Protein AF-A0A6S6SDH9-F1 (afdb_monomer)

Solvent-accessible surface area (backbone atoms only — not comparable to full-atom values): 9939 Å² total; per-residue (Å²): 109,71,64,62,51,49,54,49,55,51,50,51,52,54,48,52,45,52,51,47,31,46,67,65,32,52,69,65,44,96,61,60,68,71,56,43,50,51,54,52,51,51,51,51,53,30,52,53,27,39,56,49,27,62,53,42,62,77,38,88,87,56,53,68,71,57,46,52,59,20,47,48,32,53,56,44,53,50,47,40,34,54,40,32,52,52,47,52,55,51,50,52,53,61,69,69,47,98,65,58,68,72,60,46,53,51,51,52,52,51,48,44,53,52,46,54,52,46,34,52,51,52,41,52,47,53,55,55,56,71,73,59,82,86,81,86,86,80,90,80,90,67,86,90,62,96,61,94,83,89,83,86,85,86,75,89,77,79,68,79,62,68,72,78,75,78,119

Sequence (167 aa):
MKLLIFALIFSTVMYLLNFYIIKRFINKLHIDEKYKRYFKIFLIINFVGILGYIYGRYNPDIPNWLFLLLSLPIGIIFLTFSMAVIYDVAQLFINKAPIEETRRAFLRKGLDYFSVATAVGLSGRAIYEATYIEIEKVEVKLKNLNRPYTIVQLSDVHIGGIIDQMS

pLDDT: mean 86.96, std 13.17, range [32.78, 97.69]

Nearest PDB structures (foldseek):
  7u4t-assembly1_5  TM=3.298E-01  e=8.405E-01  Homo sapiens
  8snb-assembly1_6Q  TM=2.871E-01  e=3.293E+00  Strongylocentrotus purpuratus

Radius of gyration: 22.16 Å; Cα contacts (8 Å, |Δi|>4): 86; chains: 1; bounding box: 46×51×65 Å

Foldseek 3Di:
DVLVVCLVVVLVVLVVLLVLLLVQQLVLQPDDPVVSVVVNVVLVVLSVLLNVLSVVLPDVPDDPVSNLVSCLSVVLSVLSSVLSVVLNVVLVVLVPDPDDPVVSVVVNNVSSVVSVCCSVVVSVVVSVVVVDDDDDDDDDDDPPDPDDDDDDDDPPPPPSPPVVVPD

Secondary structure (DSSP, 8-state):
-HHHHHHHHHHHHHHHHHHHIIIIIGGGSSS-HHHHHHHHHHHHHHHHHHHHHHHHTT-TTS-HHHHHHHHHHHHHHHHHHHHHHHHHHHHHHHHHS---HHHHHHHHHHHHHHHHHHHHHHHHHHHHHTT-----------TT-SS-------------SSGGG--

Structure (mmCIF, N/CA/C/O backbone):
data_AF-A0A6S6SDH9-F1
#
_entry.id   AF-A0A6S6SDH9-F1
#
loop_
_atom_site.group_PDB
_atom_site.id
_atom_site.type_symbol
_atom_site.label_atom_id
_atom_site.label_alt_id
_atom_site.label_comp_id
_atom_site.label_asym_id
_atom_site.label_entity_id
_atom_site.label_seq_id
_atom_site.pdbx_PDB_ins_code
_atom_site.Cartn_x
_atom_site.Cartn_y
_atom_site.Cartn_z
_atom_site.occupancy
_atom_site.B_iso_or_equiv
_atom_site.auth_seq_id
_atom_site.auth_comp_id
_atom_site.auth_asym_id
_atom_site.auth_atom_id
_atom_site.pdbx_PDB_model_num
ATOM 1 N N . MET A 1 1 ? 1.275 17.427 -22.691 1.00 62.12 1 MET A N 1
ATOM 2 C CA . MET A 1 1 ? -0.119 17.196 -22.230 1.00 62.12 1 MET A CA 1
ATOM 3 C C . MET A 1 1 ? -0.380 15.774 -21.737 1.00 62.12 1 MET A C 1
ATOM 5 O O . MET A 1 1 ? -0.803 15.649 -20.598 1.00 62.12 1 MET A O 1
ATOM 9 N N . LYS A 1 2 ? -0.103 14.710 -22.511 1.00 82.81 2 LYS A N 1
ATOM 10 C CA . LYS A 1 2 ? -0.378 13.315 -22.086 1.00 82.81 2 LYS A CA 1
ATOM 11 C C . LYS A 1 2 ? 0.308 12.915 -20.765 1.00 82.81 2 LYS A C 1
ATOM 13 O O . LYS A 1 2 ? -0.328 12.302 -19.918 1.00 82.81 2 LYS A O 1
ATOM 18 N N . LEU A 1 3 ? 1.556 13.350 -20.564 1.00 81.50 3 LEU A N 1
ATOM 19 C CA . LEU A 1 3 ? 2.322 13.160 -19.325 1.00 81.50 3 LEU A CA 1
ATOM 20 C C . LEU A 1 3 ? 1.618 13.737 -18.090 1.00 81.50 3 LEU A C 1
ATOM 22 O O . LEU A 1 3 ? 1.384 13.027 -17.121 1.00 81.50 3 LEU A O 1
ATOM 26 N N . LEU A 1 4 ? 1.279 15.027 -18.136 1.00 87.56 4 LEU A N 1
ATOM 27 C CA . LEU A 1 4 ? 0.663 15.724 -17.006 1.00 87.56 4 LEU A CA 1
ATOM 28 C C . LEU A 1 4 ? -0.698 15.121 -16.658 1.00 87.56 4 LEU A C 1
ATOM 30 O O . LEU A 1 4 ? -1.019 14.986 -15.485 1.00 87.56 4 LEU A O 1
ATOM 34 N N . ILE A 1 5 ? -1.462 14.702 -17.670 1.00 90.69 5 ILE A N 1
ATOM 35 C CA . ILE A 1 5 ? -2.742 14.017 -17.474 1.00 90.69 5 ILE A CA 1
ATOM 36 C C . ILE A 1 5 ? -2.528 12.665 -16.783 1.00 90.69 5 ILE A C 1
ATOM 38 O O . ILE A 1 5 ? -3.204 12.385 -15.797 1.00 90.69 5 ILE A O 1
ATOM 42 N N . PHE A 1 6 ? -1.572 11.852 -17.247 1.00 89.62 6 PHE A N 1
ATOM 43 C CA . PHE A 1 6 ? -1.233 10.585 -16.595 1.00 89.62 6 PHE A CA 1
ATOM 44 C C . PHE A 1 6 ? -0.787 10.801 -15.146 1.00 89.62 6 PHE A C 1
ATOM 46 O O . PHE A 1 6 ? -1.354 10.195 -14.241 1.00 89.62 6 PHE A O 1
ATOM 53 N N . ALA A 1 7 ? 0.181 11.692 -14.919 1.00 92.00 7 ALA A N 1
ATOM 54 C CA . ALA A 1 7 ? 0.715 11.981 -13.594 1.00 92.00 7 ALA A CA 1
ATOM 55 C C . ALA A 1 7 ? -0.376 12.480 -12.641 1.00 92.00 7 ALA A C 1
ATOM 57 O O . ALA A 1 7 ? -0.433 12.030 -11.498 1.00 92.00 7 ALA A O 1
ATOM 58 N N . LEU A 1 8 ? -1.267 13.356 -13.116 1.00 94.00 8 LEU A N 1
ATOM 59 C CA . LEU A 1 8 ? -2.385 13.871 -12.334 1.00 94.00 8 LEU A CA 1
ATOM 60 C C . LEU A 1 8 ? -3.368 12.754 -11.979 1.00 94.00 8 LEU A C 1
ATOM 62 O O . LEU A 1 8 ? -3.596 12.515 -10.799 1.00 94.00 8 LEU A O 1
ATOM 66 N N . ILE A 1 9 ? -3.905 12.038 -12.974 1.00 95.06 9 ILE A N 1
ATOM 67 C CA . ILE A 1 9 ? -4.888 10.967 -12.748 1.00 95.06 9 ILE A CA 1
ATOM 68 C C . ILE A 1 9 ? -4.301 9.897 -11.829 1.00 95.06 9 ILE A C 1
ATOM 70 O O . ILE A 1 9 ? -4.930 9.518 -10.843 1.00 95.06 9 ILE A O 1
ATOM 74 N N . PHE A 1 10 ? -3.085 9.436 -12.117 1.00 93.88 10 PHE A N 1
ATOM 75 C CA . PHE A 1 10 ? -2.432 8.394 -11.337 1.00 93.88 10 PHE A CA 1
ATOM 76 C C . PHE A 1 10 ? -2.179 8.847 -9.894 1.00 93.88 10 PHE A C 1
ATOM 78 O O . PHE A 1 10 ? -2.548 8.136 -8.961 1.00 93.88 10 PHE A O 1
ATOM 85 N N . SER A 1 11 ? -1.652 10.060 -9.690 1.00 94.94 11 SER A N 1
ATOM 86 C CA . SER A 1 11 ? -1.440 10.608 -8.343 1.00 94.94 11 SER A CA 1
ATOM 87 C C . SER A 1 11 ? -2.754 10.794 -7.589 1.00 94.94 11 SER A C 1
ATOM 89 O O . SER A 1 11 ? -2.823 10.475 -6.405 1.00 94.94 11 SER A O 1
ATOM 91 N N . THR A 1 12 ? -3.816 11.257 -8.256 1.00 96.69 12 THR A N 1
ATOM 92 C CA . THR A 1 12 ? -5.147 11.399 -7.652 1.00 96.69 12 THR A CA 1
ATOM 93 C C . THR A 1 12 ? -5.706 10.048 -7.225 1.00 96.69 12 THR A C 1
ATOM 95 O O . THR A 1 12 ? -6.161 9.918 -6.091 1.00 96.69 12 THR A O 1
ATOM 98 N N . VAL A 1 13 ? -5.637 9.024 -8.080 1.00 97.19 13 VAL A N 1
ATOM 99 C CA . VAL A 1 13 ? -6.078 7.668 -7.722 1.00 97.19 13 VAL A CA 1
ATOM 100 C C . VAL A 1 13 ? -5.288 7.163 -6.516 1.00 97.19 13 VAL A C 1
ATOM 102 O O . VAL A 1 13 ? -5.886 6.763 -5.520 1.00 97.19 13 VAL A O 1
ATOM 105 N N . MET A 1 14 ? -3.957 7.251 -6.550 1.00 96.62 14 MET A N 1
ATOM 106 C CA . MET A 1 14 ? -3.103 6.789 -5.449 1.00 96.62 14 MET A CA 1
ATOM 107 C C . MET A 1 14 ? -3.362 7.559 -4.149 1.00 96.62 14 MET A C 1
ATOM 109 O O . MET A 1 14 ? -3.370 6.964 -3.069 1.00 96.62 14 MET A O 1
ATOM 113 N N . TYR A 1 15 ? -3.645 8.858 -4.236 1.00 96.50 15 TYR A N 1
ATOM 114 C CA . TYR A 1 15 ? -4.053 9.673 -3.097 1.00 96.50 15 TYR A CA 1
ATOM 115 C C . TYR A 1 15 ? -5.388 9.198 -2.512 1.00 96.50 15 TYR A C 1
ATOM 117 O O . TYR A 1 15 ? -5.494 9.023 -1.298 1.00 96.50 15 TYR A O 1
ATOM 125 N N . LEU A 1 16 ? -6.392 8.933 -3.354 1.00 97.69 16 LEU A N 1
ATOM 126 C CA . LEU A 1 16 ? -7.699 8.440 -2.912 1.00 97.69 16 LEU A CA 1
ATOM 127 C C . LEU A 1 16 ? -7.596 7.072 -2.232 1.00 97.69 16 LEU A C 1
ATOM 129 O O . LEU A 1 16 ? -8.234 6.867 -1.198 1.00 97.69 16 LEU A O 1
ATOM 133 N N . LEU A 1 17 ? -6.763 6.163 -2.752 1.00 97.50 17 LEU A N 1
ATOM 134 C CA . LEU A 1 17 ? -6.501 4.874 -2.105 1.00 97.50 17 LEU A CA 1
ATOM 135 C C . LEU A 1 17 ? -5.862 5.069 -0.723 1.00 97.50 17 LEU A C 1
ATOM 137 O O . LEU A 1 17 ? -6.345 4.509 0.260 1.00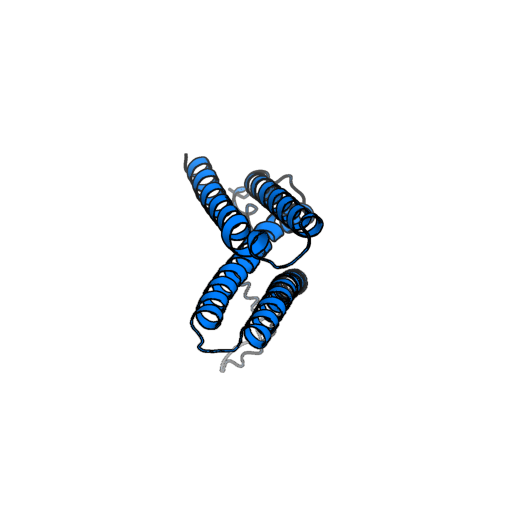 97.50 17 LEU A O 1
ATOM 141 N N . ASN A 1 18 ? -4.833 5.915 -0.614 1.00 96.44 18 ASN A N 1
ATOM 142 C CA . ASN A 1 18 ? -4.200 6.238 0.671 1.00 96.44 18 ASN A CA 1
ATOM 143 C C . ASN A 1 18 ? -5.195 6.846 1.662 1.00 96.44 18 ASN A C 1
ATOM 145 O O . ASN A 1 18 ? -5.280 6.415 2.814 1.00 96.44 18 ASN A O 1
ATOM 149 N N . PHE A 1 19 ? -5.981 7.820 1.209 1.00 96.69 19 PHE A N 1
ATOM 150 C CA . PHE A 1 19 ? -7.013 8.453 2.017 1.00 96.69 19 PHE A CA 1
ATOM 151 C C . PHE A 1 19 ? -8.040 7.431 2.516 1.00 96.69 19 PHE A C 1
ATOM 153 O O . PHE A 1 19 ? -8.392 7.435 3.700 1.00 96.69 19 PHE A O 1
ATOM 160 N N . TYR A 1 20 ? -8.479 6.521 1.642 1.00 97.44 20 TYR A N 1
ATOM 161 C CA . TYR A 1 20 ? -9.376 5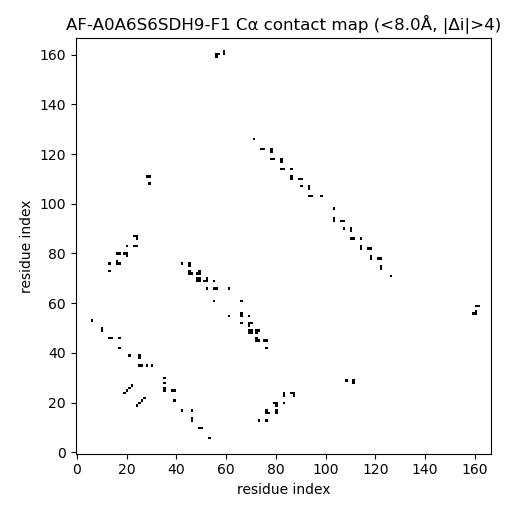.432 2.005 1.00 97.44 20 TYR A CA 1
ATOM 162 C C . TYR A 1 20 ? -8.763 4.546 3.092 1.00 97.44 20 TYR A C 1
ATOM 164 O O . TYR A 1 20 ? -9.392 4.350 4.133 1.00 97.44 20 TYR A O 1
ATOM 172 N N . ILE A 1 21 ? -7.527 4.068 2.904 1.00 96.88 21 ILE A N 1
ATOM 173 C CA . ILE A 1 21 ? -6.830 3.216 3.881 1.00 96.88 21 ILE A CA 1
ATOM 174 C C . ILE A 1 21 ? -6.736 3.925 5.237 1.00 96.88 21 ILE A C 1
ATOM 176 O O . ILE A 1 21 ? -7.087 3.349 6.267 1.00 96.88 21 ILE A O 1
ATOM 180 N N . ILE A 1 22 ? -6.319 5.193 5.261 1.00 96.12 22 ILE A N 1
ATOM 181 C CA . ILE A 1 22 ? -6.192 5.956 6.509 1.00 96.12 22 ILE A CA 1
ATOM 182 C C . ILE A 1 22 ? -7.547 6.064 7.213 1.00 96.12 22 ILE A C 1
ATOM 184 O O . ILE A 1 22 ? -7.661 5.764 8.404 1.00 96.12 22 ILE A O 1
ATOM 188 N N . LYS A 1 23 ? -8.584 6.481 6.479 1.00 95.12 23 LYS A N 1
ATOM 189 C CA . LYS A 1 23 ? -9.904 6.771 7.045 1.00 95.12 23 LYS A CA 1
ATOM 190 C C . LYS A 1 23 ? -10.643 5.511 7.487 1.00 95.12 23 LYS A C 1
ATOM 192 O O . LYS A 1 23 ? -11.317 5.536 8.516 1.00 95.12 23 LYS A O 1
ATOM 197 N N . ARG A 1 24 ? -10.579 4.444 6.693 1.00 93.88 24 ARG A N 1
ATOM 198 C CA . ARG A 1 24 ? -11.436 3.260 6.843 1.00 93.88 24 ARG A CA 1
ATOM 199 C C . ARG A 1 24 ? -10.735 2.077 7.486 1.00 93.88 24 ARG A C 1
ATOM 201 O O . ARG A 1 24 ? -11.414 1.327 8.176 1.00 93.88 24 ARG A O 1
ATOM 208 N N . PHE A 1 25 ? -9.422 1.952 7.325 1.00 94.12 25 PHE A N 1
ATOM 209 C CA . PHE A 1 25 ? -8.650 0.859 7.905 1.00 94.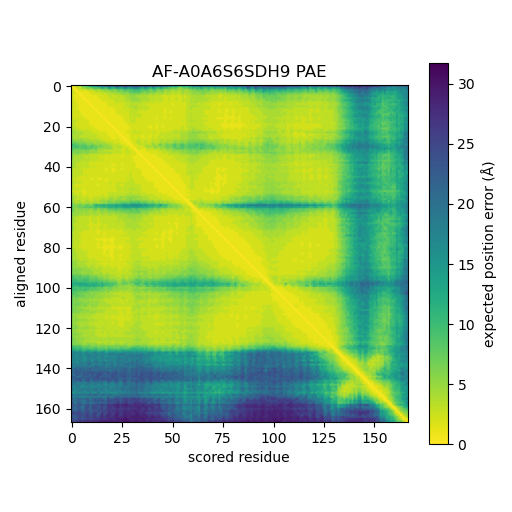12 25 PHE A CA 1
ATOM 210 C C . PHE A 1 25 ? -7.870 1.328 9.134 1.00 94.12 25 PHE A C 1
ATOM 212 O O . PHE A 1 25 ? -8.266 1.014 10.252 1.00 94.12 25 PHE A O 1
ATOM 219 N N . ILE A 1 26 ? -6.848 2.176 8.969 1.00 93.12 26 ILE A N 1
ATOM 220 C CA . ILE A 1 26 ? -5.927 2.539 10.066 1.00 93.12 26 ILE A CA 1
ATOM 221 C C . ILE A 1 26 ? -6.656 3.165 11.259 1.00 93.12 26 ILE A C 1
ATOM 223 O O . ILE A 1 26 ? -6.406 2.790 12.402 1.00 93.12 26 ILE A O 1
ATOM 227 N N . ASN A 1 27 ? -7.567 4.113 11.017 1.00 92.38 27 ASN A N 1
ATOM 228 C CA . ASN A 1 27 ? -8.287 4.777 12.106 1.00 92.38 27 ASN A CA 1
ATOM 229 C C . ASN A 1 27 ? -9.219 3.830 12.886 1.00 92.38 27 ASN A C 1
ATOM 231 O O . ASN A 1 27 ? -9.514 4.117 14.045 1.00 92.38 27 ASN A O 1
ATOM 235 N N . LYS A 1 28 ? -9.664 2.721 12.277 1.00 90.75 28 LYS A N 1
ATOM 236 C CA . LYS A 1 28 ? -10.571 1.744 12.901 1.00 90.75 28 LYS A CA 1
ATOM 237 C C . LYS A 1 28 ? -9.863 0.608 13.638 1.00 90.75 28 LYS A C 1
ATOM 239 O O . LYS A 1 28 ? -10.525 -0.083 14.405 1.00 90.75 28 LYS A O 1
ATOM 244 N N . LEU A 1 29 ? -8.559 0.425 13.425 1.00 89.00 29 LEU A N 1
ATOM 245 C CA . LEU A 1 29 ? -7.782 -0.594 14.131 1.00 89.00 29 LEU A CA 1
ATOM 246 C C . LEU A 1 29 ? -7.809 -0.337 15.647 1.00 89.00 29 LEU A C 1
ATOM 248 O O . LEU A 1 29 ? -7.577 0.788 16.098 1.00 89.00 29 LEU A O 1
ATOM 252 N N . HIS A 1 30 ? -8.020 -1.382 16.444 1.00 86.50 30 HIS A N 1
ATOM 253 C CA . HIS A 1 30 ? -7.983 -1.326 17.908 1.00 86.50 30 HIS A CA 1
ATOM 254 C C . HIS A 1 30 ? -6.542 -1.462 18.433 1.00 86.50 30 HIS A C 1
ATOM 256 O O . HIS A 1 30 ? -6.240 -2.329 19.250 1.00 86.50 30 HIS A O 1
ATOM 262 N N . ILE A 1 31 ? -5.647 -0.606 17.934 1.00 85.19 31 ILE A N 1
ATOM 263 C CA . ILE A 1 31 ? -4.232 -0.502 18.331 1.00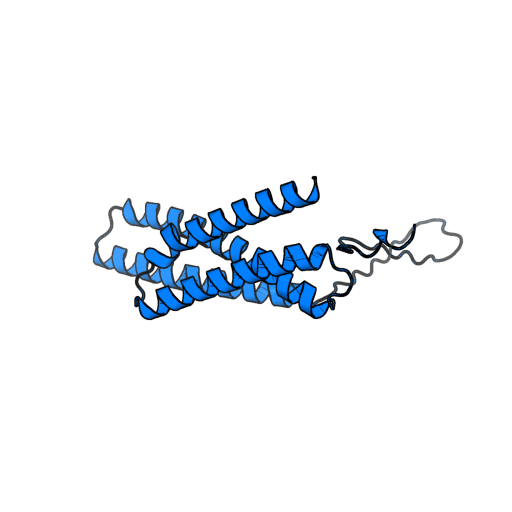 85.19 31 ILE A CA 1
ATOM 264 C C . ILE A 1 31 ? -3.938 0.893 18.889 1.00 85.19 31 ILE A C 1
ATOM 266 O O . ILE A 1 31 ? -4.681 1.837 18.608 1.00 85.19 31 ILE A O 1
ATOM 270 N N . ASP A 1 32 ? -2.834 1.047 19.623 1.00 89.31 32 ASP A N 1
ATOM 271 C CA . ASP A 1 32 ? -2.463 2.351 20.181 1.00 89.31 32 ASP A CA 1
ATOM 272 C C . ASP A 1 32 ? -2.256 3.409 19.088 1.00 89.31 32 ASP A C 1
ATOM 274 O O . ASP A 1 32 ? -1.698 3.146 18.014 1.00 89.31 32 ASP A O 1
ATOM 278 N N . GLU A 1 33 ? -2.622 4.653 19.401 1.00 90.81 33 GLU A N 1
ATOM 279 C CA . GLU A 1 33 ? -2.496 5.797 18.489 1.00 90.81 33 GLU A CA 1
ATOM 280 C C . GLU A 1 33 ? -1.055 6.018 17.998 1.00 90.81 33 GLU A C 1
ATOM 282 O O . GLU A 1 33 ? -0.836 6.465 16.868 1.00 90.81 33 GLU A O 1
ATOM 287 N N . LYS A 1 34 ? -0.052 5.626 18.798 1.00 93.00 34 LYS A N 1
ATOM 288 C CA . LYS A 1 34 ? 1.364 5.633 18.396 1.00 93.00 34 LYS A CA 1
ATOM 289 C C . LYS A 1 34 ? 1.596 4.788 17.138 1.00 93.00 34 LYS A C 1
ATOM 291 O O . LYS A 1 34 ? 2.232 5.266 16.198 1.00 93.00 34 LYS A O 1
ATOM 296 N N . TYR A 1 35 ? 1.060 3.568 17.096 1.00 90.44 35 TYR A N 1
ATOM 297 C CA . TYR A 1 35 ? 1.215 2.667 15.952 1.00 90.44 35 TYR A CA 1
ATOM 298 C C . TYR A 1 35 ? 0.390 3.131 14.753 1.00 90.44 35 TYR A C 1
ATOM 300 O O . TYR A 1 35 ? 0.888 3.107 13.629 1.00 90.44 35 TYR A O 1
ATOM 308 N N . LYS A 1 36 ? -0.822 3.661 14.974 1.00 93.38 36 LYS A N 1
ATOM 309 C CA . LYS A 1 36 ? -1.608 4.288 13.895 1.00 93.38 36 LYS A CA 1
ATOM 310 C C . LYS A 1 36 ? -0.850 5.437 13.238 1.00 93.38 36 LYS A C 1
ATOM 312 O O . LYS A 1 36 ? -0.879 5.573 12.016 1.00 93.38 36 LYS A O 1
ATOM 317 N N . ARG A 1 37 ? -0.148 6.256 14.029 1.00 95.06 37 ARG A N 1
ATOM 318 C CA . ARG A 1 37 ? 0.702 7.333 13.509 1.00 95.06 37 ARG A CA 1
ATOM 319 C C . ARG A 1 37 ? 1.837 6.787 12.644 1.00 95.06 37 ARG A C 1
ATOM 321 O O . ARG A 1 37 ? 2.061 7.332 11.568 1.00 95.06 37 ARG A O 1
ATOM 328 N N . TYR A 1 38 ? 2.501 5.705 13.056 1.00 94.62 38 TYR A N 1
ATOM 329 C CA . TYR A 1 38 ? 3.528 5.066 12.227 1.00 94.62 38 TYR A CA 1
ATOM 330 C C . TYR A 1 38 ? 2.970 4.535 10.904 1.00 94.62 38 TYR A C 1
ATOM 332 O O . TYR A 1 38 ? 3.565 4.802 9.866 1.00 94.62 38 TYR A O 1
ATOM 340 N N . PHE A 1 39 ? 1.799 3.890 10.902 1.00 93.81 39 PHE A N 1
ATOM 341 C CA . PHE A 1 39 ? 1.154 3.454 9.657 1.00 93.81 39 PHE A CA 1
ATOM 342 C C . PHE A 1 39 ? 0.804 4.624 8.727 1.00 93.81 39 PHE A C 1
ATOM 344 O O . PHE A 1 39 ? 1.014 4.535 7.520 1.00 93.81 39 PHE A O 1
ATOM 351 N N . LYS A 1 40 ? 0.314 5.746 9.272 1.00 95.62 40 LYS A N 1
ATOM 352 C CA . LYS A 1 40 ? 0.037 6.958 8.481 1.00 95.62 40 LYS A CA 1
ATOM 353 C C . LYS A 1 40 ? 1.311 7.525 7.856 1.00 95.62 40 LYS A C 1
ATOM 355 O O . LYS A 1 40 ? 1.312 7.838 6.671 1.00 95.62 40 LYS A O 1
ATOM 360 N N . ILE A 1 41 ? 2.394 7.623 8.630 1.00 96.31 41 ILE A N 1
ATOM 361 C CA . ILE A 1 41 ? 3.699 8.082 8.129 1.00 96.31 41 ILE A CA 1
ATOM 362 C C . ILE A 1 41 ? 4.221 7.131 7.048 1.00 96.31 41 ILE A C 1
ATOM 364 O O . ILE A 1 41 ? 4.656 7.591 5.998 1.00 96.31 41 ILE A O 1
ATOM 368 N N . PHE A 1 42 ? 4.120 5.818 7.262 1.00 95.50 42 PHE A N 1
ATOM 369 C CA . PHE A 1 42 ? 4.506 4.810 6.276 1.00 95.50 42 PHE A CA 1
ATOM 370 C C . PHE A 1 42 ? 3.753 4.988 4.951 1.00 95.50 42 PHE A C 1
ATOM 372 O O . PHE A 1 42 ? 4.376 4.994 3.893 1.00 95.50 42 PHE A O 1
ATOM 379 N N . LEU A 1 43 ? 2.435 5.203 4.988 1.00 95.69 43 LEU A N 1
ATOM 380 C CA . LEU A 1 43 ? 1.644 5.481 3.785 1.00 95.69 43 LEU A CA 1
ATOM 381 C C . LEU A 1 43 ? 2.058 6.782 3.087 1.00 95.69 43 LEU A C 1
ATOM 383 O O . LEU A 1 43 ? 2.160 6.807 1.864 1.00 95.69 43 LEU A O 1
ATOM 387 N N . ILE A 1 44 ? 2.357 7.840 3.847 1.00 95.88 44 ILE A N 1
ATOM 388 C CA . ILE A 1 44 ? 2.858 9.102 3.284 1.00 95.88 44 ILE A CA 1
ATOM 389 C C . ILE A 1 44 ? 4.202 8.882 2.579 1.00 95.88 44 ILE A C 1
ATOM 391 O O . ILE A 1 44 ? 4.367 9.337 1.452 1.00 95.88 44 ILE A O 1
ATOM 395 N N . ILE A 1 45 ? 5.137 8.151 3.195 1.00 96.56 45 ILE A N 1
ATOM 396 C CA . ILE A 1 45 ? 6.433 7.819 2.580 1.00 96.56 45 ILE A CA 1
ATOM 397 C C . ILE A 1 45 ? 6.229 7.028 1.284 1.00 96.56 45 ILE A C 1
ATOM 399 O O . ILE A 1 45 ? 6.842 7.353 0.270 1.00 96.56 45 ILE A O 1
ATOM 403 N N . ASN A 1 46 ? 5.335 6.035 1.282 1.00 96.12 46 ASN A N 1
ATOM 404 C CA . ASN A 1 46 ? 5.006 5.282 0.071 1.00 96.12 46 ASN A CA 1
ATOM 405 C C . ASN A 1 46 ? 4.408 6.192 -1.011 1.00 96.12 46 ASN A C 1
ATOM 407 O O . ASN A 1 46 ? 4.812 6.118 -2.167 1.00 96.12 46 ASN A O 1
ATOM 411 N N . PHE A 1 47 ? 3.502 7.101 -0.651 1.00 95.88 47 PHE A N 1
ATOM 412 C CA . PHE A 1 47 ? 2.939 8.060 -1.600 1.00 95.88 47 PHE A CA 1
ATOM 413 C C . PHE A 1 47 ? 4.008 8.994 -2.192 1.00 95.88 47 PHE A C 1
ATOM 415 O O . PHE A 1 47 ? 4.015 9.228 -3.398 1.00 95.88 47 PHE A O 1
ATOM 422 N N . VAL A 1 48 ? 4.961 9.467 -1.384 1.00 96.00 48 VAL A N 1
ATOM 423 C CA . VAL A 1 48 ? 6.130 10.213 -1.884 1.00 96.00 48 VAL A CA 1
ATOM 424 C C . VAL A 1 48 ? 6.966 9.348 -2.835 1.00 96.00 48 VAL A C 1
ATOM 426 O O . VAL A 1 48 ? 7.372 9.826 -3.892 1.00 96.00 48 VAL A O 1
ATOM 429 N N . GLY A 1 49 ? 7.162 8.065 -2.518 1.00 95.12 49 GLY A N 1
ATOM 430 C 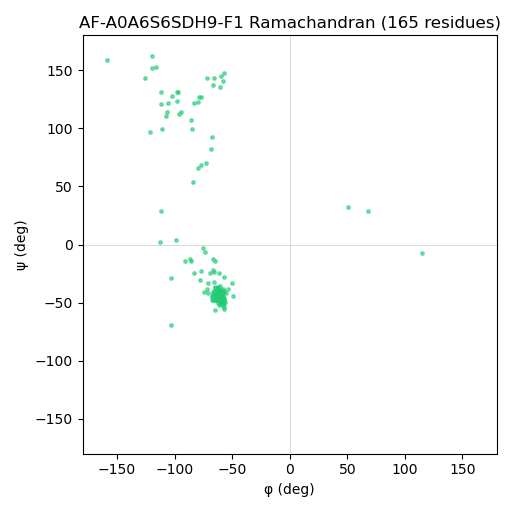CA . GLY A 1 49 ? 7.818 7.103 -3.407 1.00 95.12 49 GLY A CA 1
ATOM 431 C C . GLY A 1 49 ? 7.117 6.961 -4.762 1.00 95.12 49 GLY A C 1
ATOM 432 O O . GLY A 1 49 ? 7.789 6.931 -5.787 1.00 95.12 49 GLY A O 1
ATOM 433 N N . ILE A 1 50 ? 5.781 6.991 -4.795 1.00 94.94 50 ILE A N 1
ATOM 434 C CA . ILE A 1 50 ? 5.000 6.998 -6.043 1.00 94.94 50 ILE A CA 1
ATOM 435 C C . ILE A 1 50 ? 5.288 8.250 -6.876 1.00 94.94 50 ILE A C 1
ATOM 437 O O . ILE A 1 50 ? 5.467 8.145 -8.089 1.00 94.94 50 ILE A O 1
ATOM 441 N N . LEU A 1 51 ? 5.361 9.431 -6.255 1.00 94.44 51 LEU A N 1
ATOM 442 C CA . LEU A 1 51 ? 5.751 10.653 -6.969 1.00 94.44 51 LEU A CA 1
ATOM 443 C C . LEU A 1 51 ? 7.171 10.522 -7.538 1.00 94.44 51 LEU A C 1
ATOM 445 O O . LEU A 1 51 ? 7.415 10.894 -8.686 1.00 94.44 51 LEU A O 1
ATOM 449 N N . GLY A 1 52 ? 8.077 9.919 -6.764 1.00 93.69 52 GLY A N 1
ATOM 450 C CA . GLY A 1 52 ? 9.418 9.561 -7.215 1.00 93.69 52 GLY A CA 1
ATOM 451 C C . GLY A 1 52 ? 9.411 8.584 -8.393 1.00 93.69 52 GLY A C 1
ATOM 452 O O . GLY A 1 52 ? 10.174 8.781 -9.329 1.00 93.69 52 GLY A O 1
ATOM 453 N N . TYR A 1 53 ? 8.527 7.585 -8.416 1.00 92.62 53 TYR A N 1
ATOM 454 C CA . TYR A 1 53 ? 8.367 6.675 -9.556 1.00 92.62 53 TYR A CA 1
ATOM 455 C C . TYR A 1 53 ? 7.864 7.392 -10.807 1.00 92.62 53 TYR A C 1
ATOM 457 O O . TYR A 1 53 ? 8.379 7.147 -11.897 1.00 92.62 53 TYR A O 1
ATOM 465 N N . ILE A 1 54 ? 6.884 8.293 -10.667 1.00 91.81 54 ILE A N 1
ATOM 466 C CA . ILE A 1 54 ? 6.403 9.104 -11.793 1.00 91.81 54 ILE A CA 1
ATOM 467 C C . ILE A 1 54 ? 7.570 9.903 -12.366 1.00 91.81 54 ILE A C 1
ATOM 469 O O . ILE A 1 54 ? 7.757 9.888 -13.574 1.00 91.81 54 ILE A O 1
ATOM 473 N N . TYR A 1 55 ? 8.378 10.545 -11.520 1.00 90.69 55 TYR A N 1
ATOM 474 C CA . TYR A 1 55 ? 9.594 11.226 -11.960 1.00 90.69 55 TYR A CA 1
ATOM 475 C C . TYR A 1 55 ? 10.583 10.250 -12.623 1.00 90.69 55 TYR A C 1
ATOM 477 O O . TYR A 1 55 ? 11.025 10.490 -13.745 1.00 90.69 55 TYR A O 1
ATOM 485 N N . GLY A 1 56 ? 10.841 9.107 -11.983 1.00 88.12 56 GLY A N 1
ATOM 486 C CA . GLY A 1 56 ? 11.680 8.004 -12.457 1.00 88.12 56 GLY A CA 1
ATOM 487 C C . GLY A 1 56 ? 11.377 7.551 -13.872 1.00 88.12 56 GLY A C 1
ATOM 488 O O . GLY A 1 56 ? 12.271 7.390 -14.692 1.00 88.12 56 GLY A O 1
ATOM 489 N N . ARG A 1 57 ? 10.091 7.420 -14.181 1.00 84.75 57 ARG A N 1
ATOM 490 C CA . ARG A 1 57 ? 9.606 6.932 -15.470 1.00 84.75 57 ARG A CA 1
ATOM 491 C C . ARG A 1 57 ? 10.021 7.804 -16.658 1.00 84.75 57 ARG A C 1
ATOM 493 O O . ARG A 1 57 ? 10.044 7.306 -17.778 1.00 84.75 57 ARG A O 1
ATOM 500 N N . TYR A 1 58 ? 10.303 9.086 -16.434 1.00 83.81 58 TYR A N 1
ATOM 501 C CA . TYR A 1 58 ? 10.643 10.039 -17.497 1.00 83.81 58 TYR A CA 1
ATOM 502 C C . TYR A 1 58 ? 12.093 10.522 -17.438 1.00 83.81 58 TYR A C 1
ATOM 504 O O . TYR A 1 58 ? 12.479 11.348 -18.258 1.00 83.81 58 TYR A O 1
ATOM 512 N N . ASN A 1 59 ? 12.888 10.015 -16.494 1.00 83.62 59 ASN A N 1
ATOM 513 C CA . ASN A 1 59 ? 14.299 10.352 -16.356 1.00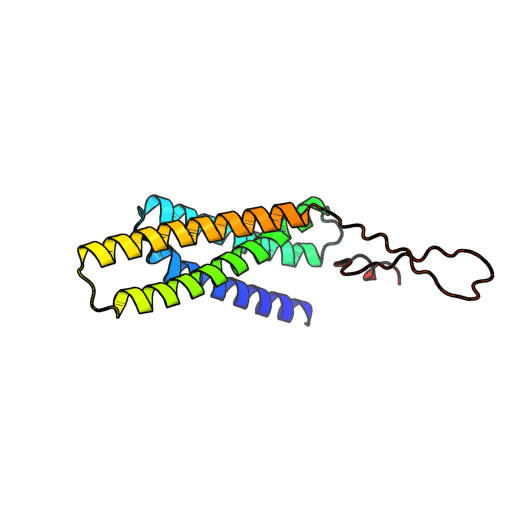 83.62 59 ASN A CA 1
ATOM 514 C C . ASN A 1 59 ? 15.124 9.058 -16.473 1.00 83.62 59 ASN A C 1
ATOM 516 O O . ASN A 1 59 ? 15.252 8.331 -15.486 1.00 83.62 59 ASN A O 1
ATOM 520 N N . PRO A 1 60 ? 15.668 8.753 -17.666 1.00 74.94 60 PRO A N 1
ATOM 521 C CA . PRO A 1 60 ? 16.386 7.503 -17.929 1.00 74.94 60 PRO A CA 1
ATOM 522 C C . PRO A 1 60 ? 17.710 7.377 -17.157 1.00 74.94 60 PRO A C 1
ATOM 524 O O . PRO A 1 60 ? 18.250 6.281 -17.054 1.00 74.94 60 PRO A O 1
ATOM 527 N N . ASP A 1 61 ? 18.201 8.466 -16.561 1.00 85.25 61 ASP A N 1
ATOM 528 C CA . ASP A 1 61 ? 19.429 8.487 -15.755 1.00 85.25 61 ASP A CA 1
ATOM 529 C C . ASP A 1 61 ? 19.266 7.825 -14.373 1.00 85.25 61 ASP A C 1
ATOM 531 O O . ASP A 1 61 ? 20.234 7.679 -13.622 1.00 85.25 61 ASP A O 1
ATOM 535 N N . ILE A 1 62 ? 18.042 7.437 -13.996 1.00 84.62 62 ILE A N 1
ATOM 536 C CA . ILE A 1 62 ? 17.774 6.825 -12.695 1.00 84.62 62 ILE A CA 1
ATOM 537 C C . ILE A 1 62 ? 18.190 5.347 -12.702 1.00 84.62 62 ILE A C 1
ATOM 539 O O . ILE A 1 62 ? 17.711 4.574 -13.530 1.00 84.62 62 ILE A O 1
ATOM 543 N N . PRO A 1 63 ? 19.026 4.906 -11.740 1.00 86.56 63 PRO A N 1
ATOM 544 C CA . PRO A 1 63 ? 19.447 3.514 -11.659 1.00 86.56 63 PRO A CA 1
ATOM 545 C C . PRO A 1 63 ? 18.271 2.538 -11.522 1.00 86.56 63 PRO A C 1
ATOM 547 O O . PRO A 1 63 ? 17.356 2.766 -10.728 1.00 86.56 63 PRO A O 1
ATOM 550 N N . ASN A 1 64 ? 18.353 1.387 -12.197 1.00 81.19 64 ASN A N 1
ATOM 551 C CA . ASN A 1 64 ? 17.301 0.358 -12.190 1.00 81.19 64 ASN A CA 1
ATOM 552 C C . ASN A 1 64 ? 16.887 -0.096 -10.781 1.00 81.19 64 ASN A C 1
ATOM 554 O O . ASN A 1 64 ? 15.705 -0.304 -10.522 1.00 81.19 64 ASN A O 1
ATOM 558 N N . TRP A 1 65 ? 17.840 -0.225 -9.852 1.00 82.62 65 TRP A N 1
ATOM 559 C CA . TRP A 1 65 ? 17.545 -0.616 -8.468 1.00 82.62 65 TRP A CA 1
ATOM 560 C C . TRP A 1 65 ? 16.705 0.442 -7.736 1.00 82.62 65 TRP A C 1
ATOM 562 O O . TRP A 1 65 ? 15.816 0.100 -6.956 1.00 82.62 65 TRP A O 1
ATOM 572 N N . LEU A 1 66 ? 16.959 1.727 -8.008 1.00 87.12 66 LEU A N 1
ATOM 573 C CA . LEU A 1 66 ? 16.219 2.837 -7.417 1.00 87.12 66 LEU A CA 1
ATOM 574 C C . LEU A 1 66 ? 14.834 2.934 -8.053 1.00 87.12 66 LEU A C 1
ATOM 576 O O . LEU A 1 66 ? 13.848 3.113 -7.345 1.00 87.12 66 LEU A O 1
ATOM 580 N N . PHE A 1 67 ? 14.744 2.744 -9.371 1.00 86.19 67 PHE A N 1
ATOM 581 C CA . PHE A 1 67 ? 13.468 2.673 -10.076 1.00 86.19 67 PHE A CA 1
ATOM 582 C C . PHE A 1 67 ? 12.586 1.526 -9.557 1.00 86.19 67 PHE A C 1
ATOM 584 O O . PHE A 1 67 ? 11.406 1.741 -9.273 1.00 86.19 67 PHE A O 1
ATOM 591 N N . LEU A 1 68 ? 13.166 0.337 -9.338 1.00 84.94 68 LEU A N 1
ATOM 592 C CA . LEU A 1 68 ? 12.485 -0.797 -8.711 1.00 84.94 68 LEU A CA 1
ATOM 593 C C . LEU A 1 68 ? 11.959 -0.414 -7.324 1.00 84.94 68 LEU A C 1
ATOM 595 O O . LEU A 1 68 ? 10.768 -0.574 -7.066 1.00 84.94 68 LEU A O 1
ATOM 599 N N . LEU A 1 69 ? 12.806 0.155 -6.462 1.00 89.06 69 LEU A N 1
ATOM 600 C CA . LEU A 1 69 ? 12.417 0.581 -5.115 1.00 89.06 69 LEU A CA 1
ATOM 601 C C . LEU A 1 69 ? 11.274 1.604 -5.142 1.00 89.06 69 LEU A C 1
ATOM 603 O O . LEU A 1 69 ? 10.337 1.489 -4.355 1.00 89.06 69 LEU A O 1
ATOM 607 N N . LEU A 1 70 ? 11.314 2.569 -6.063 1.00 91.44 70 LEU A N 1
ATOM 608 C CA . LEU A 1 70 ? 10.262 3.575 -6.239 1.00 91.44 70 LEU A CA 1
ATOM 609 C C . LEU A 1 70 ? 8.954 2.980 -6.788 1.00 91.44 70 LEU A C 1
ATOM 611 O O . LEU A 1 70 ? 7.883 3.528 -6.527 1.00 91.44 70 LEU A O 1
ATOM 615 N N . SER A 1 71 ? 9.014 1.850 -7.499 1.00 90.25 71 SER A N 1
ATOM 616 C CA . SER A 1 71 ? 7.830 1.146 -8.009 1.00 90.25 71 SER A CA 1
ATOM 617 C C . SER A 1 71 ? 7.091 0.324 -6.939 1.00 90.25 71 SER A C 1
ATOM 619 O O . SER A 1 71 ? 5.862 0.228 -6.987 1.00 90.25 71 SER A O 1
ATOM 621 N N . LEU A 1 72 ? 7.799 -0.210 -5.929 1.00 91.94 72 LEU A N 1
ATOM 622 C CA . LEU A 1 72 ? 7.210 -1.043 -4.864 1.00 91.94 72 LEU A CA 1
ATOM 623 C C . LEU A 1 72 ? 6.045 -0.372 -4.106 1.00 91.94 72 LEU A C 1
ATOM 625 O O . LEU A 1 72 ? 5.033 -1.043 -3.874 1.00 91.94 72 LEU A O 1
ATOM 629 N N . PRO A 1 73 ? 6.114 0.929 -3.750 1.00 95.00 73 PRO A N 1
ATOM 630 C CA . PRO A 1 73 ? 5.014 1.642 -3.112 1.00 95.00 73 PRO A CA 1
ATOM 631 C C . PRO A 1 73 ? 3.652 1.509 -3.790 1.00 95.00 73 PRO A C 1
ATOM 633 O O . PRO A 1 73 ? 2.633 1.486 -3.099 1.00 95.00 73 PRO A O 1
ATOM 636 N N . ILE A 1 74 ? 3.618 1.389 -5.122 1.00 94.44 74 ILE A N 1
ATOM 637 C CA . ILE A 1 74 ? 2.371 1.219 -5.878 1.00 94.44 74 ILE A CA 1
ATOM 638 C C . ILE A 1 74 ? 1.685 -0.084 -5.452 1.00 94.44 74 ILE A C 1
ATOM 640 O O . ILE A 1 74 ? 0.509 -0.080 -5.082 1.00 94.44 74 ILE A O 1
ATOM 644 N N . GLY A 1 75 ? 2.439 -1.187 -5.447 1.00 93.50 75 GLY A N 1
ATOM 645 C CA . GLY A 1 75 ? 1.948 -2.501 -5.036 1.00 93.50 75 GLY A CA 1
ATOM 646 C C . GLY A 1 75 ? 1.561 -2.538 -3.560 1.00 93.50 75 GLY A C 1
ATOM 647 O O . GLY A 1 75 ? 0.485 -3.025 -3.220 1.00 93.50 75 GLY A O 1
ATOM 648 N N . ILE A 1 76 ? 2.384 -1.951 -2.686 1.00 95.44 76 ILE A N 1
ATOM 649 C CA . ILE A 1 76 ? 2.120 -1.891 -1.239 1.00 95.44 76 ILE A CA 1
ATOM 650 C C . ILE A 1 76 ? 0.796 -1.170 -0.957 1.00 95.44 76 ILE A C 1
ATOM 652 O O . ILE A 1 76 ? -0.044 -1.681 -0.210 1.00 95.44 76 ILE A O 1
ATOM 656 N N . ILE A 1 77 ? 0.577 0.000 -1.565 1.00 96.38 77 ILE A N 1
ATOM 657 C CA . ILE A 1 77 ? -0.662 0.768 -1.390 1.00 96.38 77 ILE A CA 1
ATOM 658 C C . ILE A 1 77 ? -1.854 -0.008 -1.952 1.00 96.38 77 ILE A C 1
ATOM 660 O O . ILE A 1 77 ? -2.886 -0.091 -1.288 1.00 96.38 77 ILE A O 1
ATOM 664 N N . PHE A 1 78 ? -1.718 -0.617 -3.130 1.00 95.81 78 PHE A N 1
ATOM 665 C CA . PHE A 1 78 ? -2.798 -1.377 -3.753 1.00 95.81 78 PHE A CA 1
ATOM 666 C C . PHE A 1 78 ? -3.207 -2.619 -2.942 1.00 95.81 78 PHE A C 1
ATOM 668 O O . PHE A 1 78 ? -4.398 -2.849 -2.712 1.00 95.81 78 PHE A O 1
ATOM 675 N N . LEU A 1 79 ? -2.242 -3.399 -2.449 1.00 95.75 79 LEU A N 1
ATOM 676 C CA . LEU A 1 79 ? -2.506 -4.572 -1.610 1.00 95.75 79 LEU A CA 1
ATOM 677 C C . LEU A 1 79 ? -3.095 -4.170 -0.256 1.00 95.75 79 LEU A C 1
ATOM 679 O O . LEU A 1 79 ? -4.072 -4.766 0.198 1.00 95.75 79 LEU A O 1
ATOM 683 N N . THR A 1 80 ? -2.565 -3.111 0.361 1.00 95.69 80 THR A N 1
ATOM 684 C CA . THR A 1 80 ? -3.112 -2.581 1.618 1.00 95.69 80 THR A CA 1
ATOM 685 C C . THR A 1 80 ? -4.541 -2.070 1.428 1.00 95.69 80 THR A C 1
ATOM 687 O O . THR A 1 80 ? -5.399 -2.313 2.273 1.00 95.69 80 THR A O 1
ATOM 690 N N . PHE A 1 81 ? -4.830 -1.403 0.308 1.00 97.31 81 PHE A N 1
ATOM 691 C CA . PHE A 1 81 ? -6.183 -0.984 -0.054 1.00 97.31 81 PHE A CA 1
ATOM 692 C C . PHE A 1 81 ? -7.118 -2.181 -0.242 1.00 97.31 81 PHE A C 1
ATOM 694 O O . PHE A 1 81 ? -8.216 -2.190 0.312 1.00 97.31 81 PHE A O 1
ATOM 701 N N . SER A 1 82 ? -6.676 -3.207 -0.966 1.00 96.25 82 SER A N 1
ATOM 702 C CA . SER A 1 82 ? -7.458 -4.429 -1.179 1.00 96.25 82 SER A CA 1
ATOM 703 C C . SER A 1 82 ? -7.814 -5.084 0.157 1.00 96.25 82 SER 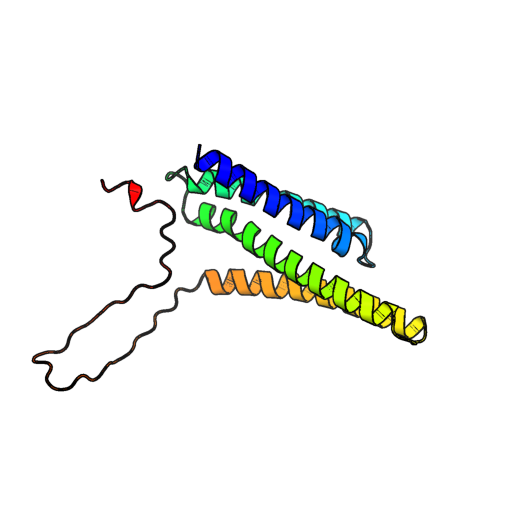A C 1
ATOM 705 O O . SER A 1 82 ? -8.977 -5.404 0.412 1.00 96.25 82 SER A O 1
ATOM 707 N N . MET A 1 83 ? -6.842 -5.175 1.069 1.00 95.50 83 MET A N 1
ATOM 708 C CA . MET A 1 83 ? -7.076 -5.671 2.423 1.00 95.50 83 MET A CA 1
ATOM 709 C C . MET A 1 83 ? -8.007 -4.754 3.227 1.00 95.50 83 MET A C 1
ATOM 711 O O . MET A 1 83 ? -8.861 -5.251 3.952 1.00 95.50 83 MET A O 1
ATOM 715 N N . ALA A 1 84 ? -7.910 -3.430 3.076 1.00 96.00 84 ALA A N 1
ATOM 716 C CA . ALA A 1 84 ? -8.811 -2.476 3.725 1.00 96.00 84 ALA A CA 1
ATOM 717 C C . ALA A 1 84 ? -10.274 -2.642 3.276 1.00 96.00 84 ALA A C 1
ATOM 719 O O . ALA A 1 84 ? -11.188 -2.508 4.092 1.00 96.00 84 ALA A O 1
ATOM 720 N N . VAL A 1 85 ? -10.513 -2.946 1.997 1.00 96.50 85 VAL A N 1
ATOM 721 C CA . VAL A 1 85 ? -11.856 -3.249 1.476 1.00 96.50 85 VAL A CA 1
ATOM 722 C C . VAL A 1 85 ? -12.378 -4.558 2.071 1.00 96.50 85 VAL A C 1
ATOM 724 O O . VAL A 1 85 ? -13.494 -4.582 2.591 1.00 96.50 85 VAL A O 1
ATOM 727 N N . ILE A 1 86 ? -11.566 -5.622 2.066 1.00 95.81 86 ILE A N 1
ATOM 728 C CA . ILE A 1 86 ? -11.925 -6.918 2.670 1.00 95.81 86 ILE A CA 1
ATOM 729 C C . ILE A 1 86 ? -12.220 -6.758 4.166 1.00 95.81 86 ILE A C 1
ATOM 731 O O . ILE A 1 86 ? -13.232 -7.261 4.654 1.00 95.81 86 ILE A O 1
ATOM 735 N N . TYR A 1 87 ? -11.376 -6.012 4.881 1.00 95.50 87 TYR A N 1
ATOM 736 C CA . TYR A 1 87 ? -11.551 -5.683 6.293 1.00 95.50 87 TYR A CA 1
ATOM 737 C C . TYR A 1 87 ? -12.897 -5.009 6.547 1.00 95.50 87 TYR A C 1
ATOM 739 O O . TYR A 1 87 ? -13.648 -5.432 7.419 1.00 95.50 87 TYR A O 1
ATOM 747 N N . ASP A 1 88 ? -13.236 -3.983 5.768 1.00 94.56 88 ASP A N 1
ATOM 748 C CA . ASP A 1 88 ? -14.497 -3.265 5.929 1.00 94.56 88 ASP A CA 1
ATOM 749 C C . ASP A 1 88 ? -15.713 -4.168 5.698 1.00 94.56 88 ASP A C 1
ATOM 751 O O . ASP A 1 88 ? -16.689 -4.088 6.448 1.00 94.56 88 ASP A O 1
ATOM 755 N N . VAL A 1 89 ? -15.653 -5.035 4.686 1.00 95.12 89 VAL A N 1
ATOM 756 C CA . VAL A 1 89 ? -16.705 -6.019 4.407 1.00 95.12 89 VAL A CA 1
ATOM 757 C C . VAL A 1 89 ? -16.843 -6.998 5.576 1.00 95.12 89 VAL A C 1
ATOM 759 O O . VAL A 1 89 ? -17.948 -7.191 6.084 1.00 95.12 89 VAL A O 1
ATOM 762 N N . ALA A 1 90 ? -15.738 -7.554 6.074 1.00 94.50 90 ALA A N 1
ATOM 763 C CA . ALA A 1 90 ? -15.741 -8.450 7.229 1.00 94.50 90 ALA A CA 1
ATOM 764 C C . ALA A 1 90 ? -16.275 -7.759 8.500 1.00 94.50 90 ALA A C 1
ATOM 766 O O . ALA A 1 90 ? -17.112 -8.320 9.212 1.00 94.50 90 ALA A O 1
ATOM 767 N N . GLN A 1 91 ? -15.881 -6.506 8.743 1.00 92.50 91 GLN A N 1
ATOM 768 C CA . GLN A 1 91 ? -16.362 -5.691 9.859 1.00 92.50 91 GLN A CA 1
ATOM 769 C C . GLN A 1 91 ? -17.887 -5.505 9.802 1.00 92.50 91 GLN A C 1
ATOM 771 O O . GLN A 1 91 ? -18.554 -5.551 10.837 1.00 92.50 91 GLN A O 1
ATOM 776 N N . LEU A 1 92 ? -18.463 -5.305 8.608 1.00 93.44 92 LEU A N 1
ATOM 777 C CA . LEU A 1 92 ? -19.915 -5.190 8.429 1.00 93.44 92 LEU A CA 1
ATOM 778 C C . LEU A 1 92 ? -20.643 -6.475 8.838 1.00 93.44 92 LEU A C 1
ATOM 780 O O . LEU A 1 92 ? -21.660 -6.390 9.530 1.00 93.44 92 LEU A O 1
ATOM 784 N N . PHE A 1 93 ? -20.120 -7.645 8.463 1.00 93.81 93 PHE A N 1
ATOM 785 C CA . PHE A 1 93 ? -20.697 -8.932 8.859 1.00 93.81 93 PHE A CA 1
ATOM 786 C C . PHE A 1 93 ? -20.614 -9.155 10.371 1.00 93.81 93 PHE A C 1
ATOM 788 O O . PHE A 1 93 ? -21.626 -9.472 10.993 1.00 93.81 93 PHE A O 1
ATOM 795 N N . ILE A 1 94 ? -19.453 -8.899 10.983 1.00 92.38 94 ILE A N 1
ATOM 796 C CA . ILE A 1 94 ? -19.272 -9.020 12.440 1.00 92.38 94 ILE A CA 1
ATOM 797 C C . ILE A 1 94 ? -20.226 -8.077 13.188 1.00 92.38 94 ILE A C 1
ATOM 799 O O . ILE A 1 94 ? -20.802 -8.447 14.209 1.00 92.38 94 ILE A O 1
ATOM 803 N N . ASN A 1 95 ? -20.433 -6.862 12.675 1.00 89.56 95 ASN A N 1
ATOM 804 C CA . ASN A 1 95 ? -21.310 -5.880 13.307 1.00 89.56 95 ASN A CA 1
ATOM 805 C C . ASN A 1 95 ? -22.800 -6.236 13.200 1.00 89.56 95 ASN A C 1
ATOM 807 O O . ASN A 1 95 ? -23.555 -5.914 14.115 1.00 89.56 95 ASN A O 1
ATOM 811 N N . LYS A 1 96 ? -23.228 -6.887 12.115 1.00 92.94 96 LYS A N 1
ATOM 812 C CA . LYS A 1 96 ? -24.627 -7.304 11.923 1.00 92.94 96 LYS A CA 1
ATOM 813 C C . LYS A 1 96 ? -24.956 -8.661 12.550 1.00 92.94 96 LYS A C 1
ATOM 815 O O . LYS A 1 96 ? -26.131 -8.983 12.689 1.00 92.94 96 LYS A O 1
ATOM 820 N N . ALA A 1 97 ? -23.951 -9.450 12.925 1.00 91.44 97 ALA A N 1
ATOM 821 C CA . ALA A 1 97 ? -24.166 -10.760 13.521 1.00 91.44 97 ALA A CA 1
ATOM 822 C C . ALA A 1 97 ? -24.836 -10.655 14.914 1.00 91.44 97 ALA A C 1
ATOM 824 O O . ALA A 1 97 ? -24.424 -9.819 15.733 1.00 91.44 97 ALA A O 1
ATOM 825 N N . PRO A 1 98 ? -25.834 -11.509 15.222 1.00 92.19 98 PRO A N 1
ATOM 826 C CA . PRO A 1 98 ? -26.480 -11.573 16.533 1.00 92.19 98 PRO A CA 1
ATOM 827 C C . PRO A 1 98 ? -25.608 -12.366 17.523 1.00 92.19 98 PRO A C 1
ATOM 829 O O . PRO A 1 98 ? -25.954 -13.463 17.950 1.00 92.19 98 PRO A O 1
ATOM 832 N N . ILE A 1 99 ? -24.431 -11.828 17.843 1.00 93.56 99 ILE A N 1
ATOM 833 C CA . ILE A 1 99 ? -23.453 -12.431 18.760 1.00 93.56 99 ILE A CA 1
ATOM 834 C C . ILE A 1 99 ? -23.241 -11.566 20.002 1.00 93.56 99 ILE A C 1
ATOM 836 O O . ILE A 1 99 ? -23.361 -10.337 19.942 1.00 93.56 99 ILE A O 1
ATOM 840 N N . GLU A 1 100 ? -22.869 -12.224 21.103 1.00 94.44 100 GLU A N 1
ATOM 841 C CA . GLU A 1 100 ? -22.472 -11.589 22.363 1.00 94.44 100 GLU A CA 1
ATOM 842 C C . GLU A 1 100 ? -21.291 -10.626 22.179 1.00 94.44 100 GLU A C 1
ATOM 844 O O . GLU A 1 100 ? -20.391 -10.857 21.364 1.00 94.44 100 GLU A O 1
ATOM 849 N N . GLU A 1 101 ? -21.261 -9.557 22.979 1.00 92.75 101 GLU A N 1
ATOM 850 C CA . GLU A 1 101 ? -20.284 -8.475 22.815 1.00 92.75 101 GLU A CA 1
ATOM 851 C C . GLU A 1 101 ? -18.839 -8.922 23.084 1.00 92.75 101 GLU A C 1
ATOM 853 O O . GLU A 1 101 ? -17.912 -8.479 22.408 1.00 92.75 101 GLU A O 1
ATOM 858 N N . THR A 1 102 ? -18.638 -9.870 24.001 1.00 93.19 102 THR A N 1
ATOM 859 C CA . THR A 1 102 ? -17.325 -10.474 24.286 1.00 93.19 102 THR A CA 1
ATOM 860 C C . THR A 1 102 ? -16.762 -11.199 23.062 1.00 93.19 102 THR A C 1
ATOM 862 O O . THR A 1 102 ? -15.619 -10.962 22.661 1.00 93.19 102 THR A O 1
ATOM 865 N N . ARG A 1 103 ? -17.582 -12.030 22.406 1.00 92.06 103 ARG A N 1
ATOM 866 C CA . ARG A 1 103 ? -17.222 -12.731 21.164 1.00 92.06 103 ARG A CA 1
ATOM 867 C C . ARG A 1 103 ? -17.012 -11.751 20.012 1.00 92.06 103 ARG A C 1
ATOM 869 O O . ARG A 1 103 ? -16.056 -11.895 19.254 1.00 92.06 103 ARG A O 1
ATOM 876 N N . ARG A 1 104 ? -17.853 -10.718 19.905 1.00 92.94 104 ARG A N 1
ATOM 877 C CA . ARG A 1 104 ? -17.718 -9.650 18.903 1.00 92.94 104 ARG A CA 1
ATOM 878 C C . ARG A 1 104 ? -16.389 -8.908 19.039 1.00 92.94 104 ARG A C 1
ATOM 880 O O . ARG A 1 104 ? -15.700 -8.705 18.041 1.00 92.94 104 ARG A O 1
ATOM 887 N N . ALA A 1 105 ? -16.010 -8.532 20.258 1.00 91.75 105 ALA A N 1
ATOM 888 C CA . ALA A 1 105 ? -14.747 -7.858 20.537 1.00 91.75 105 ALA A CA 1
ATOM 889 C C . ALA A 1 105 ? -13.537 -8.744 20.201 1.00 91.75 105 ALA A C 1
ATOM 891 O O . ALA A 1 105 ? -12.569 -8.256 19.615 1.00 91.75 105 ALA A O 1
ATOM 892 N N . PHE A 1 106 ? -13.611 -10.044 20.509 1.00 93.69 106 PHE A N 1
ATOM 893 C CA . PHE A 1 106 ? -12.585 -11.014 20.123 1.00 93.69 106 PHE A CA 1
ATOM 894 C C . PHE A 1 106 ? -12.426 -11.103 18.598 1.00 93.69 106 PHE A C 1
ATOM 896 O O . PHE A 1 106 ? -11.312 -10.969 18.095 1.00 93.69 106 PHE A O 1
ATOM 903 N N . LEU A 1 107 ? -13.529 -11.240 17.852 1.00 93.75 107 LEU A N 1
ATOM 904 C CA . LEU A 1 107 ? -13.495 -11.308 16.386 1.00 93.75 107 LEU A CA 1
ATOM 905 C C . LEU A 1 107 ? -12.978 -10.015 15.746 1.00 93.75 107 LEU A C 1
ATOM 907 O O . LEU A 1 107 ? -12.186 -10.087 14.813 1.00 93.75 107 LEU A O 1
ATOM 911 N N . ARG A 1 108 ? -13.372 -8.839 16.256 1.00 91.69 108 ARG A N 1
ATOM 912 C CA . ARG A 1 108 ? -12.858 -7.542 15.775 1.00 91.69 108 ARG A CA 1
ATOM 913 C C . ARG A 1 108 ? -11.345 -7.436 15.958 1.00 91.69 108 ARG A C 1
ATOM 915 O O . ARG A 1 108 ? -10.642 -7.104 15.012 1.00 91.69 108 ARG A O 1
ATOM 922 N N . LYS A 1 109 ? -10.833 -7.775 17.147 1.00 91.88 109 LYS A N 1
ATOM 923 C CA . LYS A 1 109 ? -9.385 -7.781 17.404 1.00 91.88 109 LYS A CA 1
ATOM 924 C C . LYS A 1 109 ? -8.661 -8.793 16.516 1.00 91.88 109 LYS A C 1
ATOM 926 O O . LYS A 1 109 ? -7.643 -8.456 15.924 1.00 91.88 109 LYS A O 1
ATOM 931 N N . GLY A 1 110 ? -9.191 -10.010 16.390 1.00 93.50 110 GLY A N 1
ATOM 932 C CA . GLY A 1 110 ? -8.626 -11.036 15.512 1.00 93.50 110 GLY A CA 1
ATOM 933 C C . GLY A 1 110 ? -8.560 -10.578 1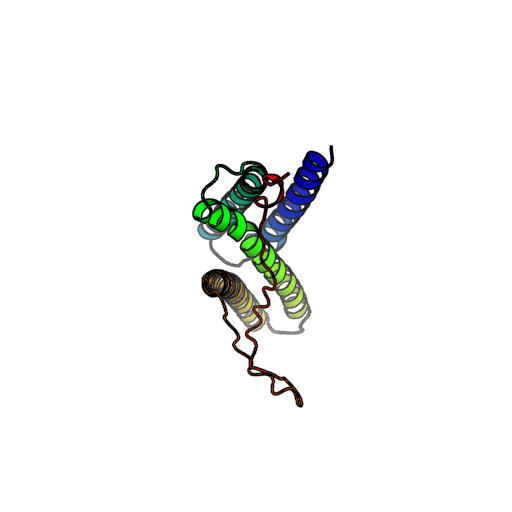4.054 1.00 93.50 110 GLY A C 1
ATOM 934 O O . GLY A 1 110 ? -7.522 -10.728 13.414 1.00 93.50 110 GLY A O 1
ATOM 935 N N . LEU A 1 111 ? -9.629 -9.949 13.559 1.00 94.25 111 LEU A N 1
ATOM 936 C CA . LEU A 1 111 ? -9.687 -9.377 12.217 1.00 94.25 111 LEU A CA 1
ATOM 937 C C . LEU A 1 111 ? -8.657 -8.254 12.028 1.00 94.25 111 LEU A C 1
ATOM 939 O O . LEU A 1 111 ? -8.001 -8.226 10.988 1.00 94.25 111 LEU A O 1
ATOM 943 N N . ASP A 1 112 ? -8.477 -7.368 13.012 1.00 93.25 112 ASP A N 1
ATOM 944 C CA . ASP A 1 112 ? -7.458 -6.310 12.970 1.00 93.25 112 ASP A CA 1
ATOM 945 C C . ASP A 1 112 ? -6.053 -6.908 12.773 1.00 93.25 112 ASP A C 1
ATOM 947 O O . ASP A 1 112 ? -5.356 -6.559 11.816 1.00 93.25 112 ASP A O 1
ATOM 951 N N . TYR A 1 113 ? -5.654 -7.858 13.631 1.00 92.81 113 TYR A N 1
ATOM 952 C CA . TYR A 1 113 ? -4.343 -8.512 13.541 1.00 92.81 113 TYR A CA 1
ATOM 953 C C . TYR A 1 113 ? -4.175 -9.296 12.242 1.00 92.81 113 TYR A C 1
ATOM 955 O O . TYR A 1 113 ? -3.151 -9.159 11.574 1.00 92.81 113 TYR A O 1
ATOM 963 N N . PHE A 1 114 ? -5.182 -10.084 11.861 1.00 94.81 114 PHE A N 1
ATOM 964 C CA . PHE A 1 114 ? -5.154 -10.876 10.636 1.00 94.81 114 PHE A CA 1
ATOM 965 C C . PHE A 1 114 ? -4.993 -9.993 9.398 1.00 94.81 114 PHE A C 1
ATOM 967 O O . PHE A 1 114 ? -4.191 -10.300 8.518 1.00 94.81 114 PHE A O 1
ATOM 974 N N . SER A 1 115 ? -5.710 -8.871 9.342 1.00 94.44 115 SER A N 1
ATOM 975 C CA . SER A 1 115 ? -5.668 -7.959 8.198 1.00 94.44 115 SER A CA 1
ATOM 976 C C . SER A 1 115 ? -4.312 -7.281 8.070 1.00 94.44 115 SER A C 1
ATOM 978 O O . SER A 1 115 ? -3.752 -7.225 6.978 1.00 94.44 115 SER A O 1
ATOM 980 N N . VAL A 1 116 ? -3.745 -6.810 9.183 1.00 93.88 116 VAL A N 1
ATOM 981 C CA . VAL A 1 116 ? -2.404 -6.213 9.182 1.00 93.88 116 VAL A CA 1
ATOM 982 C C . VAL A 1 116 ? -1.350 -7.255 8.803 1.00 93.88 116 VAL A C 1
ATOM 984 O O . VAL A 1 116 ? -0.537 -6.999 7.917 1.00 93.88 116 VAL A O 1
ATOM 987 N N . ALA A 1 117 ? -1.389 -8.442 9.414 1.00 95.00 117 ALA A N 1
ATOM 988 C CA . ALA A 1 117 ? -0.445 -9.519 9.125 1.00 95.00 117 ALA A CA 1
ATOM 989 C C . ALA A 1 117 ? -0.516 -9.966 7.658 1.00 95.00 117 ALA A C 1
ATOM 991 O O . ALA A 1 117 ? 0.518 -10.141 7.020 1.00 95.00 117 ALA A O 1
ATOM 992 N N . THR A 1 118 ? -1.723 -10.084 7.102 1.00 95.12 118 THR A N 1
ATOM 993 C CA . THR A 1 118 ? -1.932 -10.468 5.700 1.00 95.12 118 THR A CA 1
ATOM 994 C C . THR A 1 118 ? -1.440 -9.383 4.748 1.00 95.12 118 THR A C 1
ATOM 996 O O . THR A 1 118 ? -0.721 -9.696 3.804 1.00 95.12 118 THR A O 1
ATOM 999 N N . ALA A 1 119 ? -1.751 -8.106 5.002 1.00 94.44 119 ALA A N 1
ATOM 1000 C CA . ALA A 1 119 ? -1.266 -7.004 4.170 1.00 94.44 119 ALA A CA 1
ATOM 1001 C C . ALA A 1 119 ? 0.271 -6.951 4.134 1.00 94.44 119 ALA A C 1
ATOM 1003 O O . ALA A 1 119 ? 0.860 -6.827 3.059 1.00 94.44 119 ALA A O 1
ATOM 1004 N N . VAL A 1 120 ? 0.921 -7.097 5.293 1.00 93.75 120 VAL A N 1
ATOM 1005 C CA . VAL A 1 120 ? 2.388 -7.124 5.401 1.00 93.75 120 VAL A CA 1
ATOM 1006 C C . VAL A 1 120 ? 2.967 -8.374 4.738 1.00 93.75 120 VAL A C 1
ATOM 1008 O O . VAL A 1 120 ? 3.895 -8.262 3.942 1.00 93.75 120 VAL A O 1
ATOM 1011 N N . GLY A 1 121 ? 2.408 -9.552 5.020 1.00 96.00 121 GLY A N 1
ATOM 1012 C CA . GLY A 1 121 ? 2.889 -10.829 4.495 1.00 96.00 121 GLY A CA 1
ATOM 1013 C C . GLY A 1 121 ? 2.764 -10.933 2.976 1.00 96.00 121 GLY A C 1
ATOM 1014 O O . GLY A 1 121 ? 3.724 -11.313 2.311 1.00 96.00 121 GLY A O 1
ATOM 1015 N N . LEU A 1 122 ? 1.621 -10.532 2.412 1.00 94.75 122 LEU A N 1
ATOM 1016 C CA . LEU A 1 122 ? 1.421 -10.506 0.961 1.00 94.75 122 LEU A CA 1
ATOM 1017 C C . LEU A 1 122 ? 2.320 -9.474 0.285 1.00 94.75 122 LEU A C 1
ATOM 1019 O O . LEU A 1 122 ? 2.901 -9.782 -0.750 1.00 94.75 122 LEU A O 1
ATOM 1023 N N . SER A 1 123 ? 2.484 -8.284 0.874 1.00 93.69 123 SER A N 1
ATOM 1024 C CA . SER A 1 123 ? 3.399 -7.273 0.327 1.00 93.69 123 SER A CA 1
ATOM 1025 C C . SER A 1 123 ? 4.844 -7.772 0.333 1.00 93.69 123 SER A C 1
ATOM 1027 O O . SER A 1 123 ? 5.529 -7.673 -0.679 1.00 93.69 123 SER A O 1
ATOM 1029 N N . GLY A 1 124 ? 5.298 -8.364 1.442 1.00 93.38 124 GLY A N 1
ATOM 1030 C CA . GLY A 1 124 ? 6.639 -8.938 1.553 1.00 93.38 124 GLY A CA 1
ATOM 1031 C C . GLY A 1 124 ? 6.869 -10.083 0.568 1.00 93.38 124 GLY A C 1
ATOM 1032 O O . GLY A 1 124 ? 7.900 -10.114 -0.100 1.00 93.38 124 GLY A O 1
ATOM 1033 N N . ARG A 1 125 ? 5.885 -10.979 0.413 1.00 92.81 125 ARG A N 1
ATOM 1034 C CA . ARG A 1 125 ? 5.951 -12.053 -0.582 1.00 92.81 125 ARG A CA 1
ATOM 1035 C C . ARG A 1 125 ? 5.996 -11.502 -2.004 1.00 92.81 125 ARG A C 1
ATOM 1037 O O . ARG A 1 125 ? 6.848 -11.925 -2.766 1.00 92.81 125 ARG A O 1
ATOM 1044 N N . ALA A 1 126 ? 5.143 -10.541 -2.351 1.00 89.00 126 ALA A N 1
ATOM 1045 C CA . ALA A 1 126 ? 5.144 -9.938 -3.682 1.00 89.00 126 ALA A CA 1
ATOM 1046 C C . ALA A 1 126 ? 6.491 -9.272 -4.013 1.00 89.00 126 ALA A C 1
ATOM 1048 O O . ALA A 1 126 ? 6.990 -9.426 -5.121 1.00 89.00 126 ALA A O 1
ATOM 1049 N N . ILE A 1 127 ? 7.104 -8.584 -3.043 1.00 89.19 127 ILE A N 1
ATOM 1050 C CA . ILE A 1 127 ? 8.443 -7.999 -3.200 1.00 89.19 127 ILE A CA 1
ATOM 1051 C C . ILE A 1 127 ? 9.497 -9.091 -3.413 1.00 89.19 127 ILE A C 1
ATOM 1053 O O . ILE A 1 127 ? 10.353 -8.941 -4.276 1.00 89.19 127 ILE A O 1
ATOM 1057 N N . TYR A 1 128 ? 9.436 -10.181 -2.644 1.00 87.25 128 TYR A N 1
ATOM 1058 C CA . TYR A 1 128 ? 10.362 -11.306 -2.775 1.00 87.25 128 TYR A CA 1
ATOM 1059 C C . TYR A 1 128 ? 10.258 -11.963 -4.155 1.00 87.25 128 TYR A C 1
ATOM 1061 O O . TYR A 1 128 ? 11.263 -12.055 -4.853 1.00 87.25 128 TYR A O 1
ATOM 1069 N N . GLU A 1 129 ? 9.049 -12.330 -4.585 1.00 85.19 129 GLU A N 1
ATOM 1070 C CA . GLU A 1 129 ? 8.803 -12.951 -5.895 1.00 85.19 129 GLU A CA 1
ATOM 1071 C C . GLU A 1 129 ? 9.242 -12.020 -7.043 1.00 85.19 129 GLU A C 1
ATOM 1073 O O . GLU A 1 129 ? 9.825 -12.478 -8.018 1.00 85.19 129 GLU A O 1
ATOM 1078 N N . ALA A 1 130 ? 9.082 -10.698 -6.894 1.00 78.19 130 ALA A N 1
ATOM 1079 C CA . ALA A 1 130 ? 9.517 -9.719 -7.894 1.00 78.19 130 ALA A CA 1
ATOM 1080 C C . ALA A 1 130 ? 11.044 -9.664 -8.111 1.00 78.19 130 ALA A C 1
ATOM 1082 O O . ALA A 1 130 ? 11.496 -9.063 -9.086 1.00 78.19 130 ALA A O 1
ATOM 1083 N N . THR A 1 131 ? 11.851 -10.261 -7.224 1.00 73.94 131 THR A N 1
ATOM 1084 C CA . THR A 1 131 ? 13.311 -10.357 -7.409 1.00 73.94 131 THR A CA 1
ATOM 1085 C C . THR A 1 131 ? 13.758 -11.574 -8.217 1.00 73.94 131 THR A C 1
ATOM 1087 O O . THR A 1 131 ? 14.913 -11.619 -8.644 1.00 73.94 131 THR A O 1
ATOM 1090 N N . TYR A 1 132 ? 12.871 -12.544 -8.453 1.00 75.31 132 TYR A N 1
ATOM 1091 C CA . TYR A 1 132 ? 13.193 -13.766 -9.183 1.00 75.31 132 TYR A CA 1
ATOM 1092 C C . TYR A 1 132 ? 12.764 -13.650 -10.646 1.00 75.31 132 TYR A C 1
ATOM 1094 O O . TYR A 1 132 ? 11.638 -13.273 -10.956 1.00 75.31 132 TYR A O 1
ATOM 1102 N N . ILE A 1 133 ? 13.675 -13.995 -11.558 1.00 66.44 133 ILE A N 1
ATOM 1103 C CA . ILE A 1 133 ? 13.374 -14.124 -12.986 1.00 66.44 133 ILE A CA 1
ATOM 1104 C C . ILE A 1 133 ? 13.057 -15.593 -13.243 1.00 66.44 133 ILE A C 1
ATOM 1106 O O . ILE A 1 133 ? 13.931 -16.452 -13.104 1.00 66.44 133 ILE A O 1
ATOM 1110 N N . GLU A 1 134 ? 11.814 -15.883 -13.610 1.00 66.75 134 GLU A N 1
ATOM 1111 C CA . GLU A 1 134 ? 11.390 -17.235 -13.952 1.00 66.75 134 GLU A CA 1
ATOM 1112 C C . GLU A 1 134 ? 11.820 -17.571 -15.386 1.00 66.75 134 GLU A C 1
ATOM 1114 O O . GLU A 1 134 ? 11.504 -16.856 -16.337 1.00 66.75 134 GLU A O 1
ATOM 1119 N N . ILE A 1 135 ? 12.600 -18.645 -15.541 1.00 74.50 135 ILE A N 1
ATOM 1120 C CA . ILE A 1 135 ? 13.032 -19.152 -16.847 1.00 74.50 135 ILE A CA 1
ATOM 1121 C C . ILE A 1 135 ? 12.329 -20.482 -17.0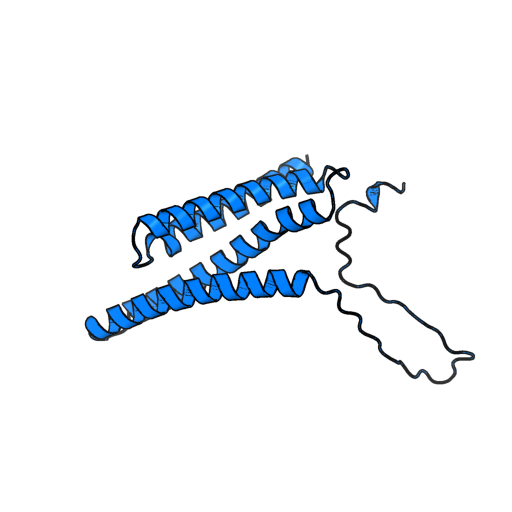79 1.00 74.50 135 ILE A C 1
ATOM 1123 O O . ILE A 1 135 ? 12.782 -21.526 -16.604 1.00 74.50 135 ILE A O 1
ATOM 1127 N N . GLU A 1 136 ? 11.252 -20.455 -17.856 1.00 76.56 136 GLU A N 1
ATOM 1128 C CA . GLU A 1 136 ? 10.603 -21.674 -18.320 1.00 76.56 136 GLU A CA 1
ATOM 1129 C C . GLU A 1 136 ? 11.315 -22.220 -19.563 1.00 76.56 136 GLU A C 1
ATOM 1131 O O . GLU A 1 136 ? 11.442 -21.551 -20.591 1.00 76.56 136 GLU A O 1
ATOM 1136 N N . LYS A 1 137 ? 11.793 -23.466 -19.480 1.00 81.06 137 LYS A N 1
ATOM 1137 C CA . LYS A 1 137 ? 12.352 -24.195 -20.624 1.00 81.06 137 LYS A CA 1
ATOM 1138 C C . LYS A 1 137 ? 11.376 -25.283 -21.039 1.00 81.06 137 LYS A C 1
ATOM 1140 O O . LYS A 1 137 ? 11.209 -26.267 -20.323 1.00 81.06 137 LYS A O 1
ATOM 1145 N N . VAL A 1 138 ? 10.765 -25.117 -22.207 1.00 84.06 138 VAL A N 1
ATOM 1146 C CA . VAL A 1 138 ? 9.828 -26.092 -22.774 1.00 84.06 138 VAL A CA 1
ATOM 1147 C C . VAL A 1 138 ? 10.444 -26.726 -24.017 1.00 84.06 138 VAL A C 1
ATOM 1149 O O . VAL A 1 138 ? 10.765 -26.038 -24.986 1.00 84.06 138 VAL A O 1
ATOM 1152 N N . GLU A 1 139 ? 10.591 -28.051 -24.009 1.00 81.62 139 GLU A N 1
ATOM 1153 C CA . GLU A 1 139 ? 10.977 -28.809 -25.200 1.00 81.62 139 GLU A CA 1
ATOM 1154 C C . GLU A 1 139 ? 9.740 -29.143 -26.038 1.00 81.62 139 GLU A C 1
ATOM 1156 O O . GLU A 1 139 ? 8.939 -30.011 -25.689 1.00 81.62 139 GLU A O 1
ATOM 1161 N N . VAL A 1 140 ? 9.590 -28.473 -27.179 1.00 82.38 140 VAL A N 1
ATOM 1162 C CA . VAL A 1 140 ? 8.490 -28.740 -28.112 1.00 82.38 140 VAL A CA 1
ATOM 1163 C C . VAL A 1 140 ? 8.968 -29.696 -29.205 1.00 82.38 140 VAL A C 1
ATOM 1165 O O . VAL A 1 140 ? 9.792 -29.344 -30.048 1.00 82.38 140 VAL A O 1
ATOM 1168 N N . LYS A 1 141 ? 8.432 -30.924 -29.221 1.00 80.19 141 LYS A N 1
ATOM 1169 C CA . LYS A 1 141 ? 8.730 -31.922 -30.262 1.00 80.19 141 LYS A CA 1
ATOM 1170 C C . LYS A 1 141 ? 7.831 -31.712 -31.480 1.00 80.19 141 LYS A C 1
ATOM 1172 O O . LYS A 1 141 ? 6.687 -32.158 -31.502 1.00 80.19 141 LYS A O 1
ATOM 1177 N N . LEU A 1 142 ? 8.364 -31.062 -32.510 1.00 81.94 142 LEU A N 1
ATOM 1178 C CA . LEU A 1 142 ? 7.695 -30.887 -33.801 1.00 81.94 142 LEU A CA 1
ATOM 1179 C C . LEU A 1 142 ? 8.165 -31.956 -34.801 1.00 81.94 142 LEU A C 1
ATOM 1181 O O . LEU A 1 142 ? 9.363 -32.191 -34.959 1.00 81.94 142 LEU A O 1
ATOM 1185 N N . LYS A 1 143 ? 7.219 -32.615 -35.483 1.00 80.56 143 LYS A N 1
ATOM 1186 C CA . LYS A 1 143 ? 7.527 -33.574 -36.558 1.00 80.56 143 LYS A CA 1
ATOM 1187 C C . LYS A 1 143 ? 8.029 -32.820 -37.797 1.00 80.56 143 LYS A C 1
ATOM 1189 O O . LYS A 1 143 ? 7.509 -31.756 -38.111 1.00 80.56 143 LYS A O 1
ATOM 1194 N N . ASN A 1 144 ? 8.991 -33.403 -38.515 1.00 82.44 144 ASN A N 1
ATOM 1195 C CA . ASN A 1 144 ? 9.562 -32.890 -39.773 1.00 82.44 144 ASN A CA 1
ATOM 1196 C C . ASN A 1 144 ? 10.399 -31.598 -39.669 1.00 82.44 144 ASN A C 1
ATOM 1198 O O . ASN A 1 144 ? 10.499 -30.848 -40.638 1.00 82.44 144 ASN A O 1
ATOM 1202 N N . LEU A 1 145 ? 11.049 -31.339 -38.531 1.00 79.19 145 LEU A N 1
ATOM 1203 C CA . LEU A 1 145 ? 12.111 -30.329 -38.477 1.00 79.19 145 LEU A CA 1
ATOM 1204 C C . LEU A 1 145 ? 13.404 -30.879 -39.096 1.00 79.19 145 LEU A C 1
ATOM 1206 O O . LEU A 1 145 ? 13.917 -31.901 -38.649 1.00 79.19 145 LEU A O 1
ATOM 1210 N N . ASN A 1 146 ? 13.979 -30.158 -40.062 1.00 79.69 146 ASN A N 1
ATOM 1211 C CA . ASN A 1 146 ? 15.257 -30.533 -40.687 1.00 79.69 146 ASN A CA 1
ATOM 1212 C C . ASN A 1 146 ? 16.458 -30.451 -39.723 1.00 79.69 146 ASN A C 1
ATOM 1214 O O . ASN A 1 146 ? 17.492 -31.062 -39.975 1.00 79.69 146 ASN A O 1
ATOM 1218 N N . ARG A 1 147 ? 16.347 -29.666 -38.645 1.00 84.25 147 ARG A N 1
ATOM 1219 C CA . ARG A 1 147 ? 17.366 -29.490 -37.598 1.00 84.25 147 ARG A CA 1
ATOM 1220 C C . ARG A 1 147 ? 16.720 -28.962 -36.311 1.00 84.25 147 ARG A C 1
ATOM 1222 O O . ARG A 1 147 ? 15.639 -28.378 -36.400 1.00 84.25 147 ARG A O 1
ATOM 1229 N N . PRO A 1 148 ? 17.342 -29.136 -35.133 1.00 83.81 148 PRO A N 1
ATOM 1230 C CA . PRO A 1 148 ? 16.846 -28.538 -33.897 1.00 83.81 148 PRO A CA 1
ATOM 1231 C C . PRO A 1 148 ? 16.933 -27.005 -33.947 1.00 83.81 148 PRO A C 1
ATOM 1233 O O . PRO A 1 148 ? 17.888 -26.447 -34.492 1.00 83.81 148 PRO A O 1
ATOM 1236 N N . TYR A 1 149 ? 15.944 -26.333 -33.356 1.00 84.94 149 TYR A N 1
ATOM 1237 C CA . TYR A 1 149 ? 15.905 -24.877 -33.202 1.00 84.94 149 TYR A CA 1
ATOM 1238 C C . TYR A 1 149 ? 15.703 -24.513 -31.732 1.00 84.94 149 TYR A C 1
ATOM 1240 O O . TYR A 1 149 ? 14.930 -25.166 -31.033 1.00 84.94 149 TYR A O 1
ATOM 1248 N N . THR A 1 150 ? 16.357 -23.438 -31.296 1.00 86.00 150 THR A N 1
ATOM 1249 C CA . THR A 1 150 ? 16.132 -22.819 -29.986 1.00 86.00 150 THR A CA 1
ATOM 1250 C C . THR A 1 150 ? 15.363 -21.523 -30.196 1.00 86.00 150 THR A C 1
ATOM 1252 O O . THR A 1 150 ? 15.826 -20.646 -30.923 1.00 86.00 150 THR A O 1
ATOM 1255 N N . ILE A 1 151 ? 14.194 -21.405 -29.569 1.00 83.75 151 ILE A N 1
ATOM 1256 C CA . ILE A 1 151 ? 13.379 -20.188 -29.570 1.00 83.75 151 ILE A CA 1
ATOM 1257 C C . ILE A 1 151 ? 13.404 -19.624 -28.151 1.00 83.75 151 ILE A C 1
ATOM 1259 O O . ILE A 1 151 ? 13.185 -20.360 -27.193 1.00 83.75 151 ILE A O 1
ATOM 1263 N N . VAL A 1 152 ? 13.672 -18.325 -28.023 1.00 82.81 152 VAL A N 1
ATOM 1264 C CA . VAL A 1 152 ? 13.530 -17.597 -26.759 1.00 82.81 152 VAL A CA 1
ATOM 1265 C C . VAL A 1 152 ? 12.291 -16.727 -26.879 1.00 82.81 152 VAL A C 1
ATOM 1267 O O . VAL A 1 152 ? 12.256 -15.808 -27.695 1.00 82.81 152 VAL A O 1
ATOM 1270 N N . GLN A 1 153 ? 11.271 -17.035 -26.083 1.00 80.94 153 GLN A N 1
ATOM 1271 C CA . GLN A 1 153 ? 10.109 -16.175 -25.922 1.00 80.94 153 GLN A CA 1
ATOM 1272 C C . GLN A 1 153 ? 10.302 -15.356 -24.651 1.00 80.94 153 GLN A C 1
ATOM 1274 O O . GLN A 1 153 ? 10.507 -15.906 -23.574 1.00 80.94 153 GLN A O 1
ATOM 1279 N N . LEU A 1 154 ? 10.248 -14.037 -24.795 1.00 79.62 154 LEU A N 1
ATOM 1280 C CA . LEU A 1 154 ? 10.250 -13.113 -23.673 1.00 79.62 154 LEU A CA 1
ATOM 1281 C C . LEU A 1 154 ? 8.812 -12.634 -23.462 1.00 79.62 154 LEU A C 1
ATOM 1283 O O . LEU A 1 154 ? 8.175 -12.170 -24.407 1.00 79.62 154 LEU A O 1
ATOM 1287 N N . SER A 1 155 ? 8.304 -12.748 -22.241 1.00 62.59 155 SER A N 1
ATOM 1288 C CA . SER A 1 155 ? 7.007 -12.207 -21.824 1.00 62.59 155 SER A CA 1
ATOM 1289 C C . SER A 1 155 ? 7.201 -11.201 -20.696 1.00 62.59 155 SER A C 1
ATOM 1291 O O . SER A 1 155 ? 8.184 -11.272 -19.963 1.00 62.59 155 SER A O 1
ATOM 1293 N N . ASP A 1 156 ? 6.285 -10.235 -20.596 1.00 60.84 156 ASP A N 1
ATOM 1294 C CA . ASP A 1 156 ? 6.241 -9.228 -19.527 1.00 60.84 156 ASP A CA 1
ATOM 1295 C C . ASP A 1 156 ? 7.552 -8.478 -19.274 1.00 60.84 156 ASP A C 1
ATOM 1297 O O . ASP A 1 156 ? 7.826 -8.024 -18.160 1.00 60.84 156 ASP A O 1
ATOM 1301 N N . VAL A 1 157 ? 8.344 -8.269 -20.332 1.00 61.69 157 VAL A N 1
ATOM 1302 C CA . VAL A 1 157 ? 9.514 -7.399 -20.256 1.00 61.69 157 VAL A CA 1
ATOM 1303 C C . VAL A 1 157 ? 9.015 -5.968 -20.062 1.00 61.69 157 VAL A C 1
ATOM 1305 O O . VAL A 1 157 ? 8.708 -5.252 -21.015 1.00 61.69 157 VAL A O 1
ATOM 1308 N N . HIS A 1 158 ? 8.897 -5.546 -18.805 1.00 57.75 158 HIS A N 1
ATOM 1309 C CA . HIS A 1 158 ? 8.578 -4.175 -18.425 1.00 57.75 158 HIS A CA 1
ATOM 1310 C C . HIS A 1 158 ? 9.801 -3.285 -18.677 1.00 57.75 158 HIS A C 1
ATOM 1312 O O . HIS A 1 158 ? 10.456 -2.791 -17.763 1.00 57.75 158 HIS A O 1
ATOM 1318 N N . ILE A 1 159 ? 10.108 -3.075 -19.959 1.00 55.62 159 ILE A N 1
ATOM 1319 C CA . ILE A 1 159 ? 11.104 -2.125 -20.452 1.00 55.62 159 ILE A CA 1
ATOM 1320 C C . ILE A 1 159 ? 10.483 -0.727 -20.369 1.00 55.62 159 ILE A C 1
ATOM 1322 O O . ILE A 1 159 ? 10.113 -0.114 -21.369 1.00 55.62 159 ILE A O 1
ATOM 1326 N N . GLY A 1 160 ? 10.264 -0.234 -19.154 1.00 42.19 160 GLY A N 1
ATOM 1327 C CA . GLY A 1 160 ? 9.752 1.111 -18.929 1.00 42.19 160 GLY A CA 1
ATOM 1328 C C . GLY A 1 160 ? 10.789 2.164 -19.321 1.00 42.19 160 GLY A C 1
ATOM 1329 O O . GLY A 1 160 ? 11.484 2.660 -18.450 1.00 42.19 160 GLY A O 1
ATOM 1330 N N . GLY A 1 161 ? 10.885 2.500 -20.613 1.00 48.06 161 GLY A N 1
ATOM 1331 C CA . GLY A 1 161 ? 11.578 3.700 -21.111 1.00 48.06 161 GLY A CA 1
ATOM 1332 C C . GLY A 1 161 ? 12.822 3.494 -21.985 1.00 48.06 161 GLY A C 1
ATOM 1333 O O . GLY A 1 161 ? 13.307 4.470 -22.541 1.00 48.06 161 GLY A O 1
ATOM 1334 N N . ILE A 1 162 ? 13.331 2.271 -22.163 1.00 41.91 162 ILE A N 1
ATOM 1335 C CA . ILE A 1 162 ? 14.621 2.058 -22.864 1.00 41.91 162 ILE A CA 1
ATOM 1336 C C . ILE A 1 162 ? 14.473 2.040 -24.402 1.00 41.91 162 ILE A C 1
ATOM 1338 O O . ILE A 1 162 ? 15.419 2.359 -25.114 1.00 41.91 162 ILE A O 1
ATOM 1342 N N . ILE A 1 163 ? 13.291 1.722 -24.946 1.00 45.50 163 ILE A N 1
ATOM 1343 C CA . ILE A 1 163 ? 13.108 1.590 -26.410 1.00 45.50 163 ILE A CA 1
ATOM 1344 C C . ILE A 1 163 ? 13.010 2.953 -27.128 1.00 45.50 163 ILE A C 1
ATOM 1346 O O . ILE A 1 163 ? 13.357 3.040 -28.301 1.00 45.50 163 ILE A O 1
ATOM 1350 N N . ASP A 1 164 ? 12.633 4.032 -26.434 1.00 42.31 164 ASP A N 1
ATOM 1351 C CA . ASP A 1 164 ? 12.455 5.366 -27.047 1.00 42.31 164 ASP A CA 1
ATOM 1352 C C . ASP A 1 164 ? 13.787 6.089 -27.356 1.00 42.31 164 ASP A C 1
ATOM 1354 O O . ASP A 1 164 ? 13.785 7.180 -27.915 1.00 42.31 164 ASP A O 1
ATOM 1358 N N . GLN A 1 165 ? 14.937 5.498 -27.001 1.00 40.44 165 GLN A N 1
ATOM 1359 C CA . GLN A 1 165 ? 16.274 6.038 -27.303 1.00 40.44 165 GLN A CA 1
ATOM 1360 C C . GLN A 1 165 ? 16.944 5.395 -28.531 1.00 40.44 165 GLN A C 1
ATOM 1362 O O . GLN A 1 165 ? 18.092 5.716 -28.832 1.00 40.44 165 GLN A O 1
ATOM 1367 N N . MET A 1 166 ? 16.260 4.492 -29.244 1.00 39.84 166 MET A N 1
ATOM 1368 C CA . MET A 1 166 ? 16.802 3.812 -30.434 1.00 39.84 166 MET A CA 1
ATOM 1369 C C . MET A 1 166 ? 16.119 4.222 -31.753 1.00 39.84 166 MET A C 1
ATOM 1371 O O . MET A 1 166 ? 16.075 3.421 -32.688 1.00 39.84 166 MET A O 1
ATOM 1375 N N . SER A 1 167 ? 15.603 5.453 -31.847 1.00 32.78 167 SER A N 1
ATOM 1376 C CA . SER A 1 167 ? 15.146 6.059 -33.112 1.00 32.78 167 SER A CA 1
ATOM 1377 C C . SER A 1 167 ? 15.823 7.393 -33.384 1.00 32.78 167 SER A C 1
ATOM 1379 O O . SER A 1 167 ? 15.700 8.271 -32.499 1.00 32.78 167 SER A O 1
#

Mean predicted aligned error: 8.18 Å

Organism: NCBI:txid269237